Protein AF-A0A4Q1KDY1-F1 (afdb_monomer_lite)

pLDDT: mean 91.3, std 12.57, range [35.97, 97.62]

Sequence (77 aa):
MATTTIDWDFVERFYPNYYSCSTITLIDILTRARDGEEVSLSDQTFIEGWDVERELHRLERKVFNEAYENMKNTFNN

Structure (mmCIF, N/CA/C/O backbone):
data_AF-A0A4Q1KDY1-F1
#
_entry.id   AF-A0A4Q1KDY1-F1
#
loop_
_atom_site.group_PDB
_atom_site.id
_atom_site.type_symbol
_atom_site.label_atom_id
_atom_site.label_alt_id
_atom_site.label_comp_id
_atom_site.label_asym_id
_atom_site.label_entity_id
_atom_site.label_seq_id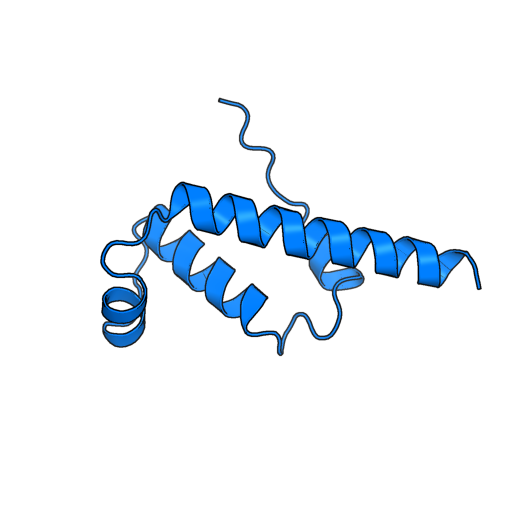
_atom_site.pdbx_PDB_ins_code
_atom_site.Cartn_x
_atom_site.Cartn_y
_atom_site.Cartn_z
_atom_site.occupancy
_atom_site.B_iso_or_equiv
_atom_site.auth_seq_id
_atom_site.auth_comp_id
_atom_site.auth_asym_id
_atom_site.auth_atom_id
_atom_site.pdbx_PDB_model_num
ATOM 1 N N . MET A 1 1 ? -15.790 2.423 -12.348 1.00 35.97 1 MET A N 1
ATOM 2 C CA . MET A 1 1 ? -14.556 3.174 -12.040 1.00 35.97 1 MET A CA 1
ATOM 3 C C . MET A 1 1 ? -13.403 2.263 -12.408 1.00 35.97 1 MET A C 1
ATOM 5 O O . MET A 1 1 ? -13.448 1.108 -12.012 1.00 35.97 1 MET A O 1
ATOM 9 N N . ALA A 1 2 ? -12.482 2.702 -13.265 1.00 36.44 2 ALA A N 1
ATOM 10 C CA . ALA A 1 2 ? -11.348 1.869 -13.652 1.00 36.44 2 ALA A CA 1
ATOM 11 C C . ALA A 1 2 ? -10.364 1.843 -12.479 1.00 36.44 2 ALA A C 1
ATOM 13 O O . ALA A 1 2 ? -9.671 2.826 -12.239 1.00 36.44 2 ALA A O 1
ATOM 14 N N . THR A 1 3 ? -10.355 0.756 -11.714 1.00 48.91 3 THR A N 1
ATOM 15 C CA . THR A 1 3 ? -9.266 0.458 -10.787 1.00 48.91 3 THR A CA 1
ATOM 16 C C . THR A 1 3 ? -8.065 0.107 -11.654 1.00 48.91 3 THR A C 1
ATOM 18 O O . THR A 1 3 ? -7.985 -0.995 -12.193 1.00 48.91 3 THR A O 1
ATOM 21 N N . THR A 1 4 ? -7.170 1.063 -11.895 1.00 56.84 4 THR A N 1
ATOM 22 C CA . THR A 1 4 ? -5.844 0.747 -12.430 1.00 56.84 4 THR A CA 1
ATOM 23 C C . THR A 1 4 ? -5.121 -0.057 -11.364 1.00 56.84 4 THR A C 1
ATOM 25 O O . THR A 1 4 ? -4.534 0.515 -10.451 1.00 56.84 4 THR A O 1
ATOM 28 N N . THR A 1 5 ? -5.244 -1.379 -11.435 1.00 73.94 5 THR A N 1
ATOM 29 C CA . THR A 1 5 ? -4.498 -2.301 -10.587 1.00 73.94 5 THR A CA 1
ATOM 30 C C . THR A 1 5 ? -3.016 -2.061 -10.840 1.00 73.94 5 THR A C 1
ATOM 32 O O . THR A 1 5 ? -2.579 -2.068 -11.993 1.00 73.94 5 THR A O 1
ATOM 35 N N . ILE A 1 6 ? -2.255 -1.792 -9.780 1.00 86.12 6 ILE A N 1
ATOM 36 C CA . ILE A 1 6 ? -0.801 -1.730 -9.881 1.00 86.12 6 ILE A CA 1
ATOM 37 C C . ILE A 1 6 ? -0.266 -3.077 -10.353 1.00 86.12 6 ILE A C 1
ATOM 39 O O . ILE A 1 6 ? -0.704 -4.129 -9.893 1.00 86.12 6 ILE A O 1
ATOM 43 N N . ASP A 1 7 ? 0.700 -3.022 -11.265 1.00 92.31 7 ASP A N 1
ATOM 44 C CA . ASP A 1 7 ? 1.507 -4.177 -11.633 1.00 92.31 7 ASP A CA 1
ATOM 45 C C . ASP A 1 7 ? 2.497 -4.470 -10.492 1.00 92.31 7 ASP A C 1
ATOM 47 O O . ASP A 1 7 ? 3.567 -3.862 -10.397 1.00 92.31 7 ASP A O 1
ATOM 51 N N . TRP A 1 8 ? 2.090 -5.343 -9.568 1.00 93.12 8 TRP A N 1
ATOM 52 C CA . TRP A 1 8 ? 2.901 -5.708 -8.407 1.00 93.12 8 TRP A CA 1
ATOM 53 C C . TRP A 1 8 ? 4.139 -6.518 -8.785 1.00 93.12 8 TRP A C 1
ATOM 55 O O . TRP A 1 8 ? 5.163 -6.342 -8.132 1.00 93.12 8 TRP A O 1
ATOM 65 N N . ASP A 1 9 ? 4.101 -7.294 -9.871 1.00 94.50 9 ASP A N 1
ATOM 66 C CA . ASP A 1 9 ? 5.276 -8.015 -10.377 1.00 94.50 9 ASP A CA 1
ATOM 67 C C . ASP A 1 9 ? 6.349 -7.019 -10.853 1.00 94.50 9 ASP A C 1
ATOM 69 O O . ASP A 1 9 ? 7.548 -7.193 -10.608 1.00 94.50 9 ASP A O 1
ATOM 73 N N . PHE A 1 10 ? 5.928 -5.926 -11.502 1.00 94.94 10 PHE A N 1
ATOM 74 C CA . PHE A 1 10 ? 6.821 -4.829 -11.870 1.00 94.94 10 PHE A CA 1
ATOM 75 C C . PHE A 1 10 ? 7.415 -4.133 -10.640 1.00 94.94 10 PHE A C 1
ATOM 77 O O . PHE A 1 10 ? 8.626 -3.890 -10.589 1.00 94.94 10 PHE A O 1
ATOM 84 N N . VAL A 1 11 ? 6.582 -3.816 -9.644 1.00 95.81 11 VAL A N 1
ATOM 85 C CA . VAL A 1 11 ? 7.039 -3.168 -8.406 1.00 95.81 11 VAL A CA 1
ATOM 86 C C . VAL A 1 11 ? 7.997 -4.083 -7.646 1.00 95.81 11 VAL A C 1
ATOM 88 O O . VAL A 1 11 ? 9.075 -3.633 -7.284 1.00 95.81 11 VAL A O 1
ATOM 91 N N . GLU A 1 12 ? 7.682 -5.361 -7.464 1.00 94.94 12 GLU A N 1
ATOM 92 C CA . GLU A 1 12 ? 8.557 -6.321 -6.785 1.00 94.94 12 GLU A CA 1
ATOM 93 C C . GLU A 1 12 ? 9.937 -6.405 -7.451 1.00 94.94 12 GLU A C 1
ATOM 95 O O . GLU A 1 12 ? 10.968 -6.428 -6.776 1.00 94.94 12 GLU A O 1
ATOM 100 N N . ARG A 1 13 ? 9.969 -6.390 -8.788 1.00 95.38 13 ARG A N 1
ATOM 101 C CA . ARG A 1 13 ? 11.208 -6.510 -9.559 1.00 95.38 13 ARG A CA 1
ATOM 102 C C . ARG A 1 13 ? 12.121 -5.286 -9.467 1.00 95.38 13 ARG A C 1
ATOM 104 O O . ARG A 1 13 ? 13.340 -5.450 -9.532 1.00 95.38 13 ARG A O 1
ATOM 111 N N . PHE A 1 14 ? 11.564 -4.077 -9.391 1.00 95.94 14 PHE A N 1
ATOM 112 C CA . PHE A 1 14 ? 12.342 -2.836 -9.537 1.00 95.94 14 PHE A CA 1
ATOM 113 C C . PHE A 1 14 ? 12.286 -1.895 -8.325 1.00 95.94 14 PHE A C 1
ATOM 115 O O . PHE A 1 14 ? 13.096 -0.969 -8.229 1.00 95.94 14 PHE A O 1
ATOM 122 N N . TYR A 1 15 ? 11.375 -2.111 -7.379 1.00 94.88 15 TYR A N 1
ATOM 123 C CA . TYR A 1 15 ? 11.298 -1.323 -6.155 1.00 94.88 15 TYR A CA 1
ATOM 124 C C . TYR A 1 15 ? 12.364 -1.783 -5.146 1.00 94.88 15 TYR A C 1
ATOM 126 O O . TYR A 1 15 ? 12.483 -2.978 -4.858 1.00 94.88 15 TYR A O 1
ATOM 134 N N . PRO A 1 16 ? 13.164 -0.863 -4.584 1.00 88.75 16 PRO A N 1
ATOM 135 C CA . PRO A 1 16 ? 14.301 -1.242 -3.766 1.00 88.75 16 PRO A CA 1
ATOM 136 C C . PRO A 1 16 ? 13.826 -1.802 -2.423 1.00 88.75 16 PRO A C 1
ATOM 138 O O . PRO A 1 16 ? 12.982 -1.215 -1.748 1.00 88.75 16 PRO A O 1
ATOM 141 N N . ASN A 1 17 ? 14.415 -2.927 -2.007 1.00 91.19 17 ASN A N 1
ATOM 142 C CA . ASN A 1 17 ? 14.099 -3.590 -0.739 1.00 91.19 17 ASN A CA 1
ATOM 143 C C . ASN A 1 17 ? 12.599 -3.885 -0.559 1.00 91.19 17 ASN A C 1
ATOM 145 O O . ASN A 1 17 ? 12.097 -3.745 0.553 1.00 91.19 17 ASN A O 1
ATOM 149 N N . TYR A 1 18 ? 11.893 -4.287 -1.624 1.00 93.06 18 TYR A N 1
ATOM 150 C CA . TYR A 1 18 ? 10.452 -4.580 -1.605 1.00 93.06 18 TYR A CA 1
ATOM 151 C C . TYR A 1 18 ? 10.003 -5.347 -0.347 1.00 93.06 18 TYR A C 1
ATOM 153 O O . TYR A 1 18 ? 9.164 -4.868 0.413 1.00 93.06 18 TYR A O 1
ATOM 161 N N . TYR A 1 19 ? 10.664 -6.470 -0.054 1.00 90.81 19 TYR A N 1
ATOM 162 C CA . TYR A 1 19 ? 10.363 -7.346 1.086 1.00 90.81 19 TYR A CA 1
ATOM 163 C C . TYR A 1 19 ? 10.730 -6.792 2.472 1.00 90.81 19 TYR A C 1
ATOM 165 O O . TYR A 1 19 ? 10.338 -7.366 3.485 1.00 90.81 19 TYR A O 1
ATOM 173 N N . SER A 1 20 ? 11.468 -5.686 2.532 1.00 91.88 20 SER A N 1
ATOM 174 C CA . SER A 1 20 ? 11.927 -5.051 3.774 1.00 91.88 20 SER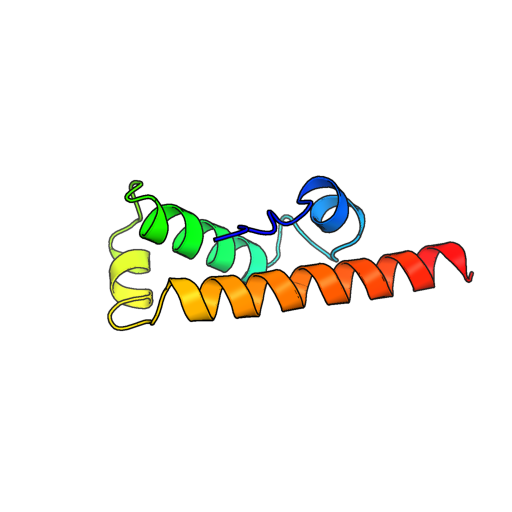 A CA 1
ATOM 175 C C . SER A 1 20 ? 11.516 -3.576 3.854 1.00 91.88 20 SER A C 1
ATOM 177 O O . SER A 1 20 ? 12.103 -2.812 4.622 1.00 91.88 20 SER A O 1
ATOM 179 N N . CYS A 1 21 ? 10.534 -3.146 3.053 1.00 93.56 21 CYS A N 1
ATOM 180 C CA . CYS A 1 21 ? 10.089 -1.760 3.004 1.00 93.56 21 CYS A CA 1
ATOM 181 C C . CYS A 1 21 ? 8.797 -1.556 3.801 1.00 93.56 21 CYS A C 1
ATOM 183 O O . CYS A 1 21 ? 7.745 -2.098 3.466 1.00 93.56 21 CYS A O 1
ATOM 185 N N . SER A 1 22 ? 8.846 -0.662 4.792 1.00 95.00 22 SER A N 1
ATOM 186 C CA . SER A 1 22 ? 7.671 -0.270 5.582 1.00 95.00 22 SER A CA 1
ATOM 187 C C . SER A 1 22 ? 6.545 0.339 4.742 1.00 95.00 22 SER A C 1
ATOM 189 O O . SER A 1 22 ? 5.385 0.268 5.136 1.00 95.00 22 SER A O 1
ATOM 191 N N . THR A 1 23 ? 6.857 0.911 3.571 1.00 95.88 23 THR A N 1
ATOM 192 C CA . THR A 1 23 ? 5.833 1.408 2.638 1.00 95.88 23 THR A CA 1
ATOM 193 C C . THR A 1 23 ? 5.026 0.258 2.035 1.00 95.88 23 THR A C 1
ATOM 195 O O . THR A 1 23 ? 3.811 0.381 1.940 1.00 95.88 23 THR A O 1
ATOM 198 N N . ILE A 1 24 ? 5.671 -0.860 1.682 1.00 96.06 24 ILE A N 1
ATOM 199 C CA . ILE A 1 24 ? 4.986 -2.054 1.163 1.00 96.06 24 ILE A CA 1
ATOM 200 C C . ILE A 1 24 ? 4.126 -2.684 2.262 1.00 96.06 24 ILE A C 1
ATOM 202 O O . ILE A 1 24 ? 2.959 -2.976 2.026 1.00 96.06 24 ILE A O 1
ATOM 206 N N . THR A 1 25 ? 4.646 -2.784 3.490 1.00 95.81 25 THR A N 1
ATOM 207 C CA . THR A 1 25 ? 3.856 -3.238 4.649 1.00 95.81 25 THR A CA 1
ATOM 208 C C . THR A 1 25 ? 2.628 -2.359 4.895 1.00 95.81 25 THR A C 1
ATOM 210 O O . THR A 1 25 ? 1.544 -2.869 5.149 1.00 95.81 25 THR A O 1
ATOM 213 N N . LEU A 1 26 ? 2.766 -1.034 4.793 1.00 97.00 26 LEU A N 1
ATOM 214 C CA . LEU A 1 26 ? 1.635 -0.123 4.969 1.00 97.00 26 LEU A CA 1
ATOM 215 C C . LEU A 1 26 ? 0.591 -0.274 3.854 1.00 97.00 26 LEU A C 1
ATOM 217 O O . LEU A 1 26 ? -0.603 -0.210 4.129 1.00 97.00 26 LEU A O 1
ATOM 221 N N . ILE A 1 27 ? 1.021 -0.491 2.610 1.00 96.19 27 ILE A N 1
ATOM 222 C CA . ILE A 1 27 ? 0.112 -0.774 1.493 1.00 96.19 27 ILE A CA 1
ATOM 223 C C . ILE A 1 27 ? -0.671 -2.069 1.745 1.00 96.19 27 ILE A C 1
ATOM 225 O O . ILE A 1 27 ? -1.882 -2.071 1.536 1.00 96.19 27 ILE A O 1
ATOM 229 N N . ASP A 1 28 ? -0.019 -3.130 2.232 1.00 95.06 28 ASP A N 1
ATOM 230 C CA . ASP A 1 28 ? -0.687 -4.389 2.599 1.00 95.06 28 ASP A CA 1
ATOM 231 C C . ASP A 1 28 ? -1.763 -4.158 3.670 1.00 95.06 28 ASP A C 1
ATOM 233 O O . ASP A 1 28 ? -2.925 -4.510 3.475 1.00 95.06 28 ASP A O 1
ATOM 237 N N . ILE A 1 29 ? -1.414 -3.456 4.755 1.00 96.69 29 ILE A N 1
ATOM 238 C CA . ILE A 1 29 ? -2.351 -3.110 5.836 1.00 96.69 29 ILE A CA 1
ATOM 239 C C . ILE A 1 29 ? -3.568 -2.344 5.298 1.00 96.69 29 ILE A C 1
ATOM 241 O O . ILE A 1 29 ? -4.706 -2.678 5.630 1.00 96.69 29 ILE A O 1
ATOM 245 N N . LEU A 1 30 ? -3.348 -1.322 4.465 1.00 96.62 30 LEU A N 1
ATOM 246 C CA . LEU A 1 30 ? -4.430 -0.504 3.909 1.00 96.62 30 LEU A CA 1
ATOM 247 C C . LEU A 1 30 ? -5.291 -1.278 2.903 1.00 96.62 30 LEU A C 1
ATOM 249 O O . LEU A 1 30 ? -6.502 -1.078 2.867 1.00 96.62 30 LEU A O 1
ATOM 253 N N . THR A 1 31 ? -4.689 -2.174 2.119 1.00 95.75 31 THR A N 1
ATOM 254 C CA . THR A 1 31 ? -5.400 -3.050 1.175 1.00 95.75 31 THR A CA 1
ATOM 255 C C . THR A 1 31 ? -6.335 -3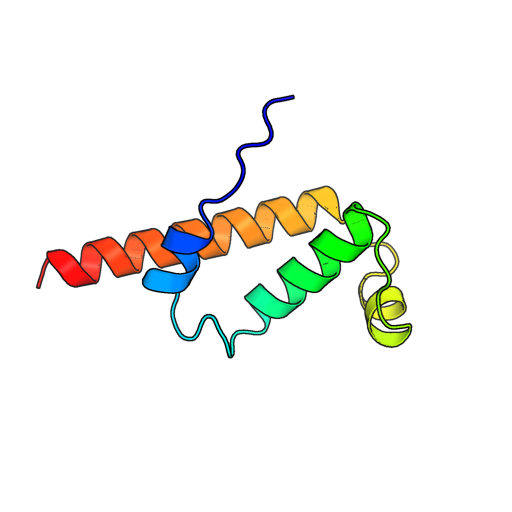.988 1.930 1.00 95.75 31 THR A C 1
ATOM 257 O O . THR A 1 31 ? -7.529 -4.027 1.648 1.00 95.75 31 THR A O 1
ATOM 260 N N . ARG A 1 32 ? -5.822 -4.650 2.970 1.00 95.94 32 ARG A N 1
ATOM 261 C CA . ARG A 1 32 ? -6.606 -5.532 3.842 1.00 95.94 32 ARG A CA 1
ATOM 262 C C . ARG A 1 32 ? -7.734 -4.781 4.541 1.00 95.94 32 ARG A C 1
ATOM 264 O O . ARG A 1 32 ? -8.869 -5.247 4.550 1.00 95.94 32 ARG A O 1
ATOM 271 N N . ALA A 1 33 ? -7.452 -3.584 5.059 1.00 95.31 33 ALA A N 1
ATOM 272 C CA . ALA A 1 33 ? -8.465 -2.736 5.683 1.00 95.31 33 ALA A CA 1
ATOM 273 C C . ALA A 1 33 ? -9.573 -2.314 4.699 1.00 95.31 33 ALA A C 1
ATOM 275 O O . ALA A 1 33 ? -10.748 -2.331 5.064 1.00 95.31 33 ALA A O 1
ATOM 276 N N . ARG A 1 34 ? -9.217 -1.965 3.454 1.00 95.19 34 ARG A N 1
ATOM 277 C CA . ARG A 1 34 ? -10.171 -1.638 2.380 1.00 95.19 34 ARG A CA 1
ATOM 278 C C . ARG A 1 34 ? -11.050 -2.835 2.019 1.00 95.19 34 ARG A C 1
ATOM 280 O O . ARG A 1 34 ? -12.259 -2.678 1.864 1.00 95.19 34 ARG A O 1
ATOM 287 N N . ASP A 1 35 ? -10.444 -4.011 1.895 1.00 94.69 35 ASP A N 1
ATOM 288 C CA . ASP A 1 35 ? -11.117 -5.230 1.435 1.00 94.69 35 ASP A CA 1
ATOM 289 C C . ASP A 1 35 ? -11.912 -5.930 2.555 1.00 94.69 35 ASP A C 1
ATOM 291 O O . ASP A 1 35 ? -12.623 -6.905 2.308 1.00 94.69 35 ASP A O 1
ATOM 295 N N . GLY A 1 36 ? -11.853 -5.400 3.783 1.00 93.44 36 GLY A N 1
ATOM 296 C CA . GLY A 1 36 ? -12.532 -5.960 4.951 1.00 93.44 36 GLY A CA 1
ATOM 297 C C . GLY A 1 36 ? -11.871 -7.235 5.480 1.00 93.44 36 GLY A C 1
ATOM 298 O O . GLY A 1 36 ? -12.517 -8.021 6.175 1.00 93.44 36 GLY A O 1
ATOM 299 N N . GLU A 1 37 ? -10.601 -7.453 5.142 1.00 96.00 37 GLU A N 1
ATOM 300 C CA . GLU A 1 37 ? -9.803 -8.563 5.645 1.00 96.00 37 GLU A CA 1
ATOM 301 C C . GLU A 1 37 ? -9.358 -8.320 7.094 1.00 96.00 37 GLU A C 1
ATOM 303 O O . GLU A 1 37 ? -9.353 -7.196 7.602 1.00 96.00 37 GLU A O 1
ATOM 308 N N . GLU A 1 38 ? -8.968 -9.393 7.785 1.00 94.94 38 GLU A N 1
ATOM 309 C CA . GLU A 1 38 ? -8.466 -9.290 9.153 1.00 94.94 38 GLU A CA 1
ATOM 310 C C . GLU A 1 38 ? -7.195 -8.431 9.184 1.00 94.94 38 GLU A C 1
ATOM 312 O O . GLU A 1 38 ? -6.265 -8.669 8.421 1.00 94.94 38 GLU A O 1
ATOM 317 N N . VAL A 1 39 ? -7.138 -7.455 10.086 1.00 95.38 39 VAL A N 1
ATOM 318 C CA . VAL A 1 39 ? -5.977 -6.591 10.346 1.00 95.38 39 VAL A CA 1
ATOM 319 C C . VAL A 1 39 ? -5.728 -6.600 11.853 1.00 95.38 39 VAL A C 1
ATOM 321 O O . VAL A 1 39 ? -6.683 -6.680 12.628 1.00 95.38 39 VAL A O 1
ATOM 324 N N . SER A 1 40 ? -4.469 -6.537 12.298 1.00 96.38 40 SER A N 1
ATOM 325 C CA . SER A 1 40 ? -4.160 -6.570 13.733 1.00 96.38 40 SER A CA 1
ATOM 326 C C . SER A 1 40 ? -4.771 -5.369 14.472 1.00 96.38 40 SER A C 1
ATOM 328 O O . SER A 1 40 ? -4.932 -4.293 13.899 1.00 96.38 40 SER A O 1
ATOM 330 N N . LEU A 1 41 ? -5.084 -5.511 15.765 1.00 96.31 41 LEU A N 1
ATOM 331 C CA . LEU A 1 41 ? -5.656 -4.406 16.552 1.00 96.31 41 LEU A CA 1
ATOM 332 C C . LEU A 1 41 ? -4.730 -3.176 16.596 1.00 96.31 41 LEU A C 1
ATOM 334 O O . LEU A 1 41 ? -5.204 -2.038 16.594 1.00 96.31 41 LEU A O 1
ATOM 338 N N . SER A 1 42 ? -3.412 -3.399 16.617 1.00 96.75 42 SER A N 1
ATOM 339 C CA . SER A 1 42 ? -2.423 -2.320 16.554 1.00 96.75 42 SER A CA 1
ATOM 340 C C . SER A 1 42 ? -2.484 -1.575 15.228 1.00 96.75 42 SER A C 1
ATOM 342 O O . SER A 1 42 ? -2.463 -0.348 15.232 1.00 96.75 42 SER A O 1
ATOM 344 N N . ASP A 1 43 ? -2.614 -2.293 14.114 1.00 96.38 43 ASP A N 1
ATOM 345 C CA . ASP A 1 43 ? -2.681 -1.686 12.785 1.00 96.38 43 ASP A CA 1
ATOM 346 C C . ASP A 1 43 ? -4.014 -0.959 12.575 1.00 96.38 43 ASP A C 1
ATOM 348 O O . ASP A 1 43 ? -4.022 0.149 12.049 1.00 96.38 43 ASP A O 1
ATOM 352 N N . GLN A 1 44 ? -5.127 -1.522 13.063 1.00 95.00 44 GLN A N 1
ATOM 353 C CA . GLN A 1 44 ? -6.439 -0.861 13.048 1.00 95.00 44 GLN A CA 1
ATOM 354 C C . GLN A 1 44 ? -6.405 0.471 13.803 1.00 95.00 44 GLN A C 1
ATOM 356 O O . GLN A 1 44 ? -6.846 1.487 13.275 1.00 95.00 44 GLN A O 1
ATOM 361 N N . THR A 1 45 ? -5.838 0.476 15.014 1.00 97.06 45 THR A N 1
ATOM 362 C CA . THR A 1 45 ? -5.650 1.707 15.802 1.00 97.06 45 THR A CA 1
ATOM 363 C C . THR A 1 45 ? -4.723 2.689 15.082 1.00 97.06 45 THR A C 1
ATOM 365 O O . THR A 1 45 ? -4.950 3.894 15.099 1.00 97.06 45 THR A O 1
ATOM 368 N N . PHE A 1 46 ? -3.670 2.190 14.430 1.00 96.75 46 PHE A N 1
ATOM 369 C CA . PHE A 1 46 ? -2.701 3.025 13.722 1.00 96.75 46 PHE A CA 1
ATOM 370 C C . PHE A 1 46 ? -3.320 3.781 12.535 1.00 96.75 46 PHE A C 1
ATOM 372 O O . PHE A 1 46 ? -2.998 4.952 12.323 1.00 96.75 46 PHE A O 1
ATOM 379 N N . ILE A 1 47 ? -4.215 3.131 11.787 1.00 96.44 47 ILE A N 1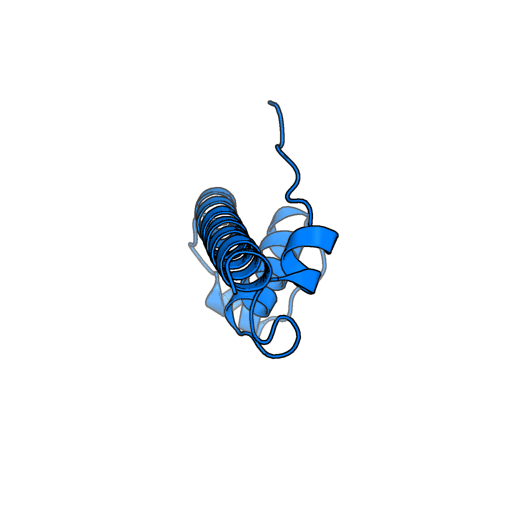
ATOM 380 C CA . ILE A 1 47 ? -4.905 3.721 10.628 1.00 96.44 47 ILE A CA 1
ATOM 381 C C . ILE A 1 47 ? -6.263 4.343 10.986 1.00 96.44 47 ILE A C 1
ATOM 383 O O . ILE A 1 47 ? -7.013 4.753 10.096 1.00 96.44 47 ILE A O 1
ATOM 387 N N . GLU A 1 48 ? -6.614 4.417 12.271 1.00 95.94 48 GLU A N 1
ATOM 388 C CA . GLU A 1 48 ? -7.895 4.962 12.713 1.00 95.94 48 GLU A CA 1
ATOM 389 C C . GLU A 1 48 ? -8.058 6.421 12.249 1.00 95.94 48 GLU A C 1
ATOM 391 O O . GLU A 1 48 ? -7.184 7.270 12.434 1.00 95.94 48 GLU A O 1
ATOM 396 N N . GLY A 1 49 ? -9.187 6.718 11.599 1.00 96.75 49 GLY A N 1
ATOM 397 C CA . GLY A 1 49 ? -9.483 8.046 11.053 1.00 96.75 49 GLY A CA 1
ATOM 398 C C . GLY A 1 49 ? -8.763 8.391 9.743 1.00 96.75 49 GLY A C 1
ATOM 399 O O . GLY A 1 49 ? -8.922 9.508 9.246 1.00 96.75 49 GLY A O 1
ATOM 400 N N . TRP A 1 50 ? -7.991 7.467 9.163 1.00 97.62 50 TRP A N 1
ATOM 401 C CA . TRP A 1 50 ? -7.368 7.678 7.858 1.00 97.62 50 TRP A CA 1
ATOM 402 C C . TRP A 1 50 ? -8.391 7.549 6.725 1.00 97.62 50 TRP A C 1
ATOM 404 O O . TRP A 1 50 ? -9.324 6.750 6.768 1.00 97.62 50 TRP A O 1
ATOM 414 N N . ASP A 1 51 ? -8.162 8.311 5.657 1.00 97.50 51 ASP A N 1
ATOM 415 C CA . ASP A 1 51 ? -8.826 8.118 4.367 1.00 97.50 51 ASP A CA 1
ATOM 416 C C . ASP A 1 51 ? -8.090 7.002 3.610 1.00 97.50 51 ASP A C 1
ATOM 418 O O . ASP A 1 51 ? -7.148 7.263 2.855 1.00 97.50 51 ASP A O 1
ATOM 422 N N . VAL A 1 52 ? -8.463 5.750 3.907 1.00 95.75 52 VAL A N 1
ATOM 423 C CA . VAL A 1 52 ? -7.765 4.535 3.447 1.00 95.75 52 VAL A CA 1
ATOM 424 C C . VAL A 1 52 ? -7.588 4.527 1.930 1.00 95.75 52 VAL A C 1
ATOM 426 O O . VAL A 1 52 ? -6.478 4.317 1.451 1.00 95.75 52 VAL A O 1
ATOM 429 N N . GLU A 1 53 ? -8.646 4.829 1.176 1.00 95.06 53 GLU A N 1
ATOM 430 C CA . GLU A 1 53 ? -8.620 4.854 -0.292 1.00 95.06 53 GLU A CA 1
ATOM 431 C C . GLU A 1 53 ? -7.621 5.876 -0.836 1.00 95.06 53 GLU A C 1
ATOM 433 O O . GLU A 1 53 ? -6.803 5.576 -1.715 1.00 95.06 53 GLU A O 1
ATOM 438 N N . ARG A 1 54 ? -7.654 7.098 -0.293 1.00 96.12 54 ARG A N 1
ATOM 439 C CA . ARG A 1 54 ? -6.763 8.172 -0.732 1.00 96.12 54 ARG A CA 1
ATOM 440 C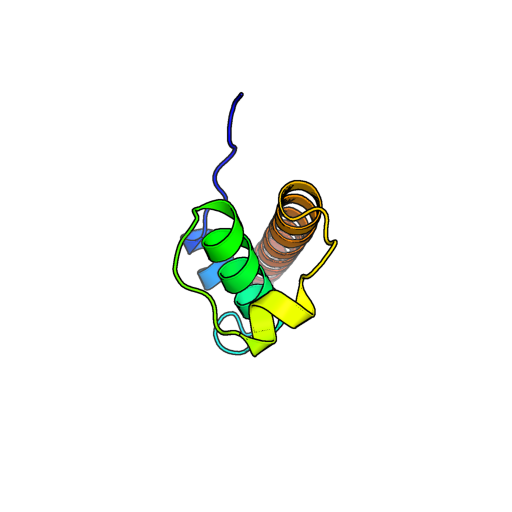 C . ARG A 1 54 ? -5.307 7.870 -0.403 1.00 96.12 54 ARG A C 1
ATOM 442 O O . ARG A 1 54 ? -4.432 8.120 -1.238 1.00 96.12 54 ARG A O 1
ATOM 449 N N . GLU A 1 55 ? -5.035 7.378 0.803 1.00 97.19 55 GLU A N 1
ATOM 450 C CA . GLU A 1 55 ? -3.672 7.059 1.226 1.00 97.19 55 GLU A CA 1
ATOM 451 C C . GLU A 1 55 ? -3.113 5.859 0.468 1.00 97.19 55 GLU A C 1
ATOM 453 O O . GLU A 1 55 ? -1.974 5.934 -0.001 1.00 97.19 55 GLU A O 1
ATOM 458 N N . LEU A 1 56 ? -3.921 4.820 0.246 1.00 95.94 56 LEU A N 1
ATOM 459 C CA . LEU A 1 56 ? -3.539 3.674 -0.572 1.00 95.94 56 LEU A CA 1
ATOM 460 C C . LEU A 1 56 ? -3.136 4.134 -1.980 1.00 95.94 56 LEU A C 1
ATOM 462 O O . LEU A 1 56 ? -1.983 3.945 -2.363 1.00 95.94 56 LEU A O 1
ATOM 466 N N . HIS A 1 57 ? -3.987 4.900 -2.675 1.00 94.56 57 HIS A N 1
ATOM 467 C CA . HIS A 1 57 ? -3.677 5.461 -4.002 1.00 94.56 57 HIS A CA 1
ATOM 468 C C . HIS A 1 57 ? -2.414 6.338 -4.033 1.00 94.56 57 HIS A C 1
ATOM 470 O O . HIS A 1 57 ? -1.731 6.460 -5.060 1.00 94.56 57 HIS A O 1
ATOM 476 N N . ARG A 1 58 ? -2.116 7.060 -2.948 1.00 96.31 58 ARG A N 1
ATOM 477 C CA . ARG A 1 58 ? -0.908 7.892 -2.855 1.00 96.31 58 ARG A CA 1
ATOM 478 C C . ARG A 1 58 ? 0.343 7.025 -2.736 1.00 96.31 58 ARG A C 1
ATOM 480 O O . ARG A 1 58 ? 1.330 7.313 -3.415 1.00 96.31 58 ARG A O 1
ATOM 487 N N . LEU A 1 59 ? 0.312 6.008 -1.879 1.00 96.38 59 LEU A N 1
ATOM 488 C CA . LEU A 1 59 ? 1.442 5.110 -1.647 1.00 96.38 59 LEU A CA 1
ATOM 489 C C . LEU A 1 59 ? 1.711 4.234 -2.868 1.00 96.38 59 LEU A C 1
ATOM 491 O O . LEU A 1 59 ? 2.849 4.174 -3.322 1.00 96.38 59 LEU A O 1
ATOM 495 N N . GLU A 1 60 ? 0.660 3.669 -3.448 1.00 95.44 60 GLU A N 1
ATOM 496 C CA . GLU A 1 60 ? 0.664 2.906 -4.693 1.00 95.44 60 GLU A CA 1
ATOM 497 C C . GLU A 1 60 ? 1.380 3.663 -5.828 1.00 95.44 60 GLU A C 1
ATOM 499 O O . GLU A 1 60 ? 2.368 3.187 -6.394 1.00 95.44 60 GLU A O 1
ATOM 504 N N . ARG A 1 61 ? 0.979 4.910 -6.110 1.00 95.06 61 ARG A N 1
ATOM 505 C CA . ARG A 1 61 ? 1.655 5.731 -7.133 1.00 95.06 61 ARG A CA 1
ATOM 506 C C . ARG A 1 61 ? 3.117 6.011 -6.806 1.00 95.06 61 ARG A C 1
ATOM 508 O O . ARG A 1 61 ? 3.942 6.080 -7.713 1.00 95.06 61 ARG A O 1
ATOM 515 N N . LYS A 1 62 ? 3.443 6.203 -5.526 1.00 95.12 62 LYS A N 1
ATOM 516 C CA . LYS A 1 62 ? 4.820 6.455 -5.093 1.00 95.12 62 LYS A CA 1
ATOM 517 C C . LYS A 1 62 ? 5.707 5.247 -5.395 1.00 95.12 62 LYS A C 1
ATOM 519 O O . LYS A 1 62 ? 6.753 5.430 -6.013 1.00 95.12 62 LYS A O 1
ATOM 524 N N . VAL A 1 63 ? 5.287 4.045 -4.994 1.00 95.88 63 VAL A N 1
ATOM 525 C CA . VAL A 1 63 ? 6.087 2.828 -5.207 1.00 95.88 63 VAL A CA 1
ATOM 526 C C . VAL A 1 63 ? 6.224 2.494 -6.687 1.00 95.88 63 VAL A C 1
ATOM 528 O O . VAL A 1 63 ? 7.323 2.178 -7.134 1.00 95.88 63 VAL A O 1
ATOM 531 N N . PHE A 1 64 ? 5.162 2.676 -7.476 1.00 95.44 64 PHE A N 1
ATOM 532 C CA . PHE A 1 64 ? 5.227 2.467 -8.920 1.00 95.44 64 PHE A CA 1
ATOM 533 C C . PHE A 1 64 ? 6.206 3.430 -9.606 1.00 95.44 64 PHE A C 1
ATOM 535 O O . PHE A 1 64 ? 7.044 3.003 -10.398 1.00 95.44 64 PHE A O 1
ATOM 542 N N . ASN A 1 65 ? 6.145 4.725 -9.280 1.00 95.19 65 ASN A N 1
ATOM 543 C CA . ASN A 1 65 ? 7.048 5.718 -9.864 1.00 95.19 65 ASN A CA 1
ATOM 544 C C . ASN A 1 65 ? 8.513 5.437 -9.508 1.00 95.19 65 ASN A C 1
ATOM 546 O O . ASN A 1 65 ? 9.383 5.540 -10.365 1.00 95.19 65 ASN A O 1
ATOM 550 N N . GLU A 1 66 ? 8.798 5.058 -8.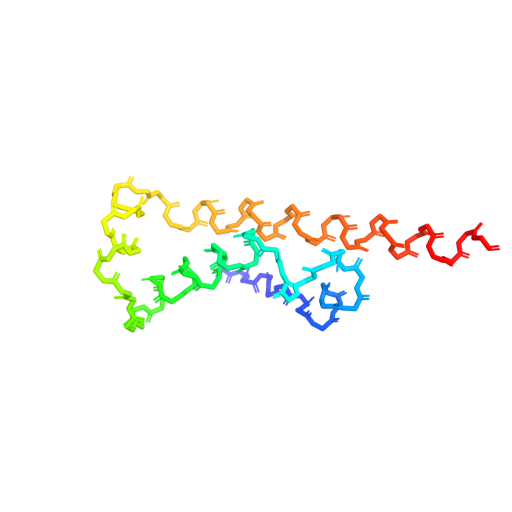263 1.00 95.56 66 GLU A N 1
ATOM 551 C CA . GLU A 1 66 ? 10.158 4.725 -7.830 1.00 95.56 66 GLU A CA 1
ATOM 552 C C . GLU A 1 66 ? 10.676 3.442 -8.502 1.00 95.56 66 GLU A C 1
ATOM 554 O O . GLU A 1 66 ? 11.809 3.416 -8.983 1.00 95.56 66 GLU A O 1
ATOM 559 N N . ALA A 1 67 ? 9.830 2.413 -8.635 1.00 96.19 67 ALA A N 1
ATOM 560 C CA . ALA A 1 67 ? 10.147 1.216 -9.415 1.00 96.19 67 ALA A CA 1
ATOM 561 C C . ALA A 1 67 ? 10.450 1.568 -10.884 1.00 96.19 67 ALA A C 1
ATOM 563 O O . ALA A 1 67 ? 11.409 1.064 -11.468 1.00 96.19 67 ALA A O 1
ATOM 564 N N . TYR A 1 68 ? 9.687 2.492 -11.471 1.00 95.31 68 TYR A N 1
ATOM 565 C CA . TYR A 1 68 ? 9.907 2.970 -12.834 1.00 95.31 68 TYR A CA 1
ATOM 566 C C . TYR A 1 68 ? 11.230 3.730 -13.003 1.00 95.31 68 TYR A C 1
ATOM 568 O O . TYR A 1 68 ? 11.957 3.497 -13.972 1.00 95.31 68 TYR A O 1
ATOM 576 N N . GLU A 1 69 ? 11.591 4.603 -12.061 1.00 96.00 69 GLU A N 1
ATOM 577 C CA . GLU A 1 69 ? 12.900 5.268 -12.070 1.00 96.00 69 GLU A CA 1
ATOM 578 C C . GLU A 1 69 ? 14.053 4.261 -11.954 1.00 96.00 69 GLU A C 1
ATOM 580 O O . GLU A 1 69 ? 15.020 4.331 -12.715 1.00 96.00 69 GLU A O 1
ATOM 585 N N . ASN A 1 70 ? 13.931 3.271 -11.069 1.00 95.38 70 ASN A N 1
ATOM 586 C CA . ASN A 1 70 ? 14.944 2.229 -10.908 1.00 95.38 70 ASN A CA 1
ATOM 587 C C . ASN A 1 70 ? 15.088 1.341 -12.144 1.00 95.38 70 ASN A C 1
ATOM 589 O O . ASN A 1 70 ? 16.212 1.010 -12.532 1.00 95.38 70 ASN A O 1
ATOM 593 N N . MET A 1 71 ? 13.979 0.991 -12.797 1.00 96.06 71 MET A N 1
ATOM 594 C CA . MET A 1 71 ? 14.004 0.290 -14.077 1.00 96.06 71 MET A CA 1
ATOM 595 C C . MET A 1 71 ? 14.798 1.095 -15.112 1.00 96.06 71 MET A C 1
ATOM 597 O O . MET A 1 71 ? 15.762 0.572 -15.670 1.00 96.06 71 MET A O 1
ATOM 601 N N . LYS A 1 72 ? 14.488 2.385 -15.307 1.00 95.31 72 LYS A N 1
ATOM 602 C CA . LYS A 1 72 ? 15.241 3.246 -16.240 1.00 95.31 72 LYS A CA 1
ATOM 603 C C . LYS A 1 72 ? 16.735 3.289 -15.917 1.00 95.31 72 LYS A C 1
ATOM 605 O O . LYS A 1 72 ? 17.554 3.171 -16.822 1.00 95.31 72 LYS A O 1
ATOM 610 N N . ASN A 1 73 ? 17.094 3.413 -14.641 1.00 92.50 73 ASN A N 1
ATOM 611 C CA . ASN A 1 73 ? 18.495 3.440 -14.212 1.00 92.50 73 ASN A CA 1
ATOM 612 C C . ASN A 1 73 ? 19.217 2.103 -14.443 1.00 92.50 73 ASN A C 1
ATOM 614 O O . ASN A 1 73 ? 20.415 2.097 -14.707 1.00 92.50 73 ASN A O 1
ATOM 618 N N . THR A 1 74 ? 18.497 0.981 -14.378 1.00 91.50 74 THR A N 1
ATOM 619 C CA . THR A 1 74 ? 19.052 -0.361 -14.619 1.00 91.50 74 THR A CA 1
ATOM 620 C C . THR A 1 74 ? 19.402 -0.587 -16.092 1.00 91.50 74 THR A C 1
ATOM 622 O O . THR A 1 74 ? 20.364 -1.287 -16.378 1.00 91.50 74 THR A O 1
ATOM 625 N N . PHE A 1 75 ? 18.642 -0.004 -17.027 1.00 85.75 75 PHE A N 1
ATOM 626 C CA . PHE A 1 75 ? 18.832 -0.208 -18.472 1.00 85.75 75 PHE A CA 1
ATOM 627 C C . PHE A 1 75 ? 19.595 0.920 -19.188 1.00 85.75 75 PHE A C 1
ATOM 629 O O . PHE A 1 75 ? 19.933 0.768 -20.358 1.00 85.75 75 PHE A O 1
ATOM 636 N N . ASN A 1 76 ? 19.862 2.041 -18.511 1.00 77.19 76 ASN A N 1
ATOM 637 C CA . ASN A 1 76 ? 20.666 3.152 -19.040 1.00 77.19 76 ASN A CA 1
ATOM 638 C C . ASN A 1 76 ? 22.155 3.090 -18.625 1.00 77.19 76 ASN A C 1
ATOM 640 O O . ASN A 1 76 ? 22.903 4.012 -18.951 1.00 77.19 76 ASN A O 1
ATOM 644 N N . ASN A 1 77 ? 22.564 2.037 -17.907 1.00 54.81 77 ASN A N 1
ATOM 645 C CA . ASN A 1 77 ? 23.947 1.714 -17.521 1.00 54.81 77 ASN A CA 1
ATOM 646 C C . ASN A 1 77 ? 24.458 0.505 -18.312 1.00 54.81 77 ASN A C 1
ATOM 648 O O . ASN A 1 77 ? 25.690 0.428 -18.513 1.00 54.81 77 ASN A O 1
#

Secondary structure (DSSP, 8-state):
-------HHHHHHHSTTGGG-HHHHHHHHHHHHHHT----HHHHHHTTT--HHHHHHHHHHHHHHHHHHHHHHHH--

Foldseek 3Di:
DDPPDQPVVLLVVQQPPCVNDVLNVLLVLLVCVVVVHDHDPVSCVVCPPPPSVVVNVVSSVVSRVNSVVRVVVVVVD

Radius of gyration: 13.87 Å; chains: 1; bounding box: 38×18×36 Å

Organism: NCBI:txid2506421